Protein AF-A0AAN6HBA6-F1 (afdb_monomer)

Mean predicted aligned error: 12.57 Å

pLDDT: mean 77.85, std 17.07, range [45.41, 97.38]

Radius of gyration: 18.63 Å; Cα contacts (8 Å, |Δi|>4): 4; chains: 1; bounding box: 36×38×42 Å

InterPro domains:
  IPR018943 Oligosaccaryltransferase [PF10215] (1-33)
  IPR036330 Oligosaccharyltransferase subunit ost4p superfamily [SSF103464] (1-35)
  IPR051307 Dolichyl-diphosphooligosaccharide--protein glycosyltransferase subunit 4 [PTHR48164] (1-43)

Sequence (56 aa):
MISDASLYSLAVFLGSAAMLLIVLYHFLEINAKEDNKAVVSEERKADALPQQKGGR

Organism: NCBI:txid329885

Secondary structure (DSSP, 8-state):
---HHHHHHHHHHHHHHHHHHHHHHHHHHHHS-GGGTTTTHHHHHHHTS-------

Foldseek 3Di:
DQDPVNVVVVCVVVVVVVVVVVVVVVVCLVPDDPPPVPDPPVVVVVVPDPPPPDDD

Solvent-accessible surface area (backbone atoms only — not comparable to full-atom values): 3602 Å² total; per-residue (Å²): 128,88,48,70,69,59,54,51,52,49,49,53,51,52,50,53,50,50,54,52,51,52,53,49,49,54,53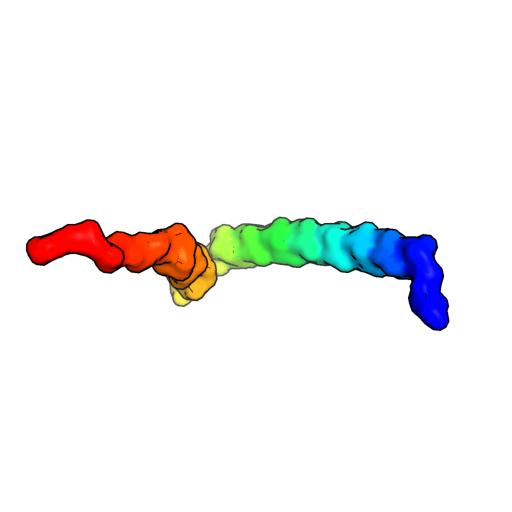,51,60,72,70,48,67,80,90,64,77,65,73,68,71,53,57,57,57,60,71,70,52,78,81,88,78,84,80,134

Structure (mmCIF, N/CA/C/O backbone):
data_AF-A0AAN6HBA6-F1
#
_entry.id   AF-A0AAN6HBA6-F1
#
loop_
_atom_site.group_PDB
_atom_site.id
_atom_site.type_symbol
_atom_site.label_atom_id
_atom_site.label_alt_id
_atom_site.label_comp_id
_atom_site.label_asym_id
_atom_site.label_entity_id
_atom_site.label_seq_id
_atom_site.pdbx_PDB_ins_code
_atom_site.Cartn_x
_atom_site.Cartn_y
_atom_site.Cartn_z
_atom_site.occupancy
_atom_site.B_iso_or_equiv
_atom_site.auth_seq_id
_atom_site.auth_comp_id
_atom_site.auth_asym_id
_atom_site.auth_atom_id
_atom_site.pdbx_PDB_model_num
ATOM 1 N N . MET A 1 1 ? 23.068 -0.645 -12.521 1.00 61.75 1 MET A N 1
ATOM 2 C CA . MET A 1 1 ? 22.308 0.572 -12.171 1.00 61.75 1 MET A CA 1
ATOM 3 C C . MET A 1 1 ? 20.840 0.246 -12.314 1.00 61.75 1 MET A C 1
ATOM 5 O O . MET A 1 1 ? 20.471 -0.350 -13.319 1.00 61.75 1 MET A O 1
ATOM 9 N N . ILE A 1 2 ? 20.037 0.558 -11.300 1.00 82.38 2 ILE A N 1
ATOM 10 C CA . ILE A 1 2 ? 18.580 0.560 -11.445 1.00 82.38 2 ILE A CA 1
ATOM 11 C C . ILE A 1 2 ? 18.229 1.593 -12.529 1.00 82.38 2 ILE A C 1
ATOM 13 O O . ILE A 1 2 ? 18.857 2.650 -12.567 1.00 82.38 2 ILE A O 1
ATOM 17 N N . SER A 1 3 ? 17.340 1.268 -13.469 1.00 88.69 3 SER A N 1
ATOM 18 C CA . SER A 1 3 ? 16.994 2.212 -14.540 1.00 88.69 3 SER A CA 1
ATOM 19 C C . SER A 1 3 ? 15.976 3.230 -14.035 1.00 88.69 3 SER A C 1
ATOM 21 O O . SER A 1 3 ? 15.163 2.919 -13.157 1.00 88.69 3 SER A O 1
ATOM 23 N N . ASP A 1 4 ? 15.966 4.424 -14.621 1.00 89.69 4 ASP A N 1
ATOM 24 C CA . ASP A 1 4 ? 15.009 5.476 -14.259 1.00 89.69 4 ASP A CA 1
ATOM 25 C C . ASP A 1 4 ? 13.557 4.994 -14.368 1.00 89.69 4 ASP A C 1
ATOM 27 O O . ASP A 1 4 ? 12.720 5.322 -13.530 1.00 89.69 4 ASP A O 1
ATOM 31 N N . ALA A 1 5 ? 13.270 4.118 -15.337 1.00 89.94 5 ALA A N 1
ATOM 32 C CA . ALA A 1 5 ? 11.956 3.506 -15.502 1.00 89.94 5 ALA A CA 1
ATOM 33 C C . ALA A 1 5 ? 11.549 2.644 -14.293 1.00 89.94 5 ALA A C 1
ATOM 35 O O . ALA A 1 5 ? 10.414 2.724 -13.822 1.00 89.94 5 ALA A O 1
ATOM 36 N N . SER A 1 6 ? 12.474 1.845 -13.754 1.00 90.69 6 SER A N 1
ATOM 37 C CA . SER A 1 6 ? 12.208 1.043 -12.552 1.00 90.69 6 SER A CA 1
ATOM 38 C C . SER A 1 6 ? 12.063 1.895 -11.288 1.00 90.69 6 SER A C 1
ATOM 40 O O . SER A 1 6 ? 11.229 1.585 -10.440 1.00 90.69 6 SER A O 1
ATOM 42 N N . LEU A 1 7 ? 12.80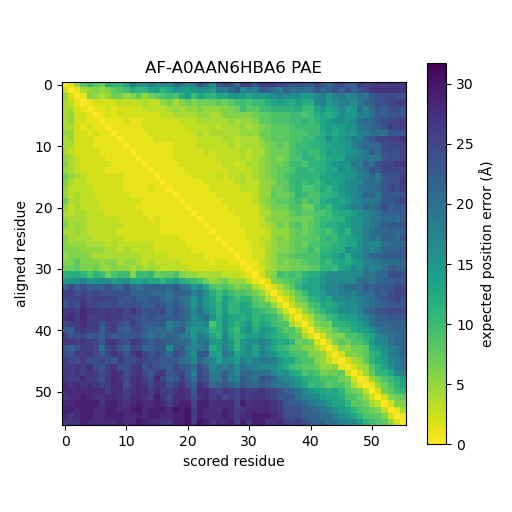6 3.000 -11.185 1.00 93.38 7 LEU A N 1
ATOM 43 C CA . LEU A 1 7 ? 12.724 3.929 -10.056 1.00 93.38 7 LEU A CA 1
ATOM 44 C C . LEU A 1 7 ? 11.404 4.720 -10.083 1.00 93.38 7 LEU A C 1
ATOM 46 O O . LEU A 1 7 ? 10.737 4.844 -9.059 1.00 93.38 7 LEU A O 1
ATOM 50 N N . TYR A 1 8 ? 10.972 5.158 -11.268 1.00 94.38 8 TYR A N 1
ATOM 51 C CA . TYR A 1 8 ? 9.667 5.783 -11.486 1.00 94.38 8 TYR A CA 1
ATOM 52 C C . TYR A 1 8 ? 8.510 4.835 -11.147 1.00 94.38 8 TYR A C 1
ATOM 54 O O . TYR A 1 8 ? 7.601 5.205 -10.407 1.00 94.38 8 TYR A O 1
ATOM 62 N N . SER A 1 9 ? 8.564 3.590 -11.631 1.00 93.31 9 SER A N 1
ATOM 63 C CA . SER A 1 9 ? 7.546 2.579 -11.327 1.00 93.31 9 SER A CA 1
ATOM 64 C C . SER A 1 9 ? 7.453 2.296 -9.826 1.00 93.31 9 SER A C 1
ATOM 66 O O . SER A 1 9 ? 6.350 2.255 -9.276 1.00 93.31 9 SER A O 1
ATOM 68 N N . LEU A 1 10 ? 8.598 2.186 -9.145 1.00 94.75 10 LEU A N 1
ATOM 69 C CA . LEU A 1 10 ? 8.646 2.009 -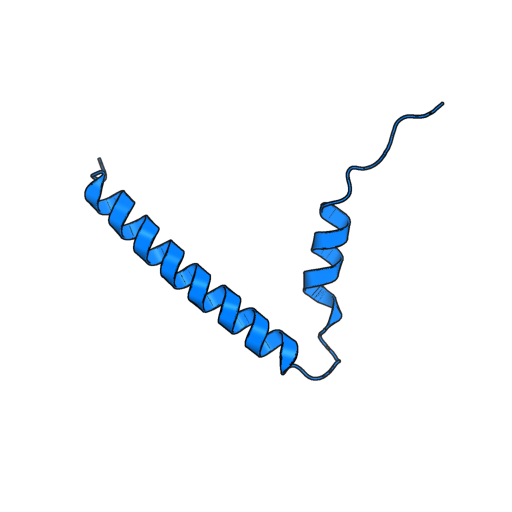7.697 1.00 94.75 10 LEU A CA 1
ATOM 70 C C . LEU A 1 10 ? 8.062 3.216 -6.952 1.00 94.75 10 LEU A C 1
ATOM 72 O O . LEU A 1 10 ? 7.309 3.031 -5.999 1.00 94.75 10 LEU A O 1
ATOM 76 N N . ALA A 1 11 ? 8.362 4.439 -7.395 1.00 95.62 11 ALA A N 1
ATOM 77 C CA . ALA A 1 11 ? 7.831 5.660 -6.796 1.00 95.62 11 ALA A CA 1
ATOM 78 C C . ALA A 1 11 ? 6.303 5.749 -6.927 1.00 95.62 11 ALA A C 1
ATOM 80 O O . ALA A 1 11 ? 5.623 6.080 -5.957 1.00 95.62 11 ALA A O 1
ATOM 81 N N . VAL A 1 12 ? 5.749 5.403 -8.093 1.00 96.25 12 VAL A N 1
ATOM 82 C CA . VAL A 1 12 ? 4.293 5.364 -8.304 1.00 96.25 12 VAL A CA 1
ATOM 83 C C . VAL A 1 12 ? 3.647 4.288 -7.431 1.00 96.25 12 VAL A C 1
ATOM 85 O O . VAL A 1 12 ? 2.644 4.557 -6.768 1.00 96.25 12 VAL A O 1
ATOM 88 N N . PHE A 1 13 ? 4.237 3.092 -7.373 1.00 96.75 13 PHE A N 1
ATOM 89 C CA . PHE A 1 13 ? 3.743 2.009 -6.524 1.00 96.75 13 PHE A CA 1
ATOM 90 C C . PHE A 1 13 ? 3.729 2.424 -5.051 1.00 96.75 13 PHE A C 1
ATOM 92 O O . PHE A 1 13 ? 2.681 2.381 -4.407 1.00 96.75 13 PHE A O 1
ATOM 99 N N . LEU A 1 14 ? 4.862 2.906 -4.540 1.00 96.69 14 LEU A N 1
ATOM 100 C CA . LEU A 1 14 ? 5.001 3.305 -3.146 1.00 96.69 14 LEU A CA 1
ATOM 101 C C . LEU A 1 14 ? 4.112 4.505 -2.805 1.00 96.69 14 LEU A C 1
ATOM 103 O O . LEU A 1 14 ? 3.498 4.519 -1.743 1.00 96.69 14 LEU A O 1
ATOM 107 N N . GLY A 1 15 ? 3.993 5.481 -3.706 1.00 97.31 15 GLY A N 1
ATOM 108 C CA . GLY A 1 15 ? 3.113 6.635 -3.530 1.00 97.31 15 GLY A CA 1
ATOM 109 C C . GLY A 1 15 ? 1.638 6.239 -3.460 1.00 97.31 15 GLY A C 1
ATOM 110 O O . GLY A 1 15 ? 0.916 6.699 -2.577 1.00 97.31 15 GLY A O 1
ATOM 111 N N . SER A 1 16 ? 1.192 5.335 -4.336 1.00 96.69 16 SER A N 1
ATOM 112 C CA . SER A 1 16 ? -0.183 4.820 -4.301 1.00 96.69 16 SER A CA 1
ATOM 113 C C . SER A 1 16 ? -0.458 3.979 -3.048 1.00 96.69 16 SER A C 1
ATOM 115 O O . SER A 1 16 ? -1.492 4.159 -2.404 1.00 96.69 16 SER A O 1
ATOM 117 N N . ALA A 1 17 ? 0.495 3.138 -2.631 1.00 97.38 17 ALA A N 1
ATOM 118 C CA . ALA A 1 17 ? 0.413 2.381 -1.386 1.00 97.38 17 ALA A CA 1
ATOM 119 C C . ALA A 1 17 ? 0.360 3.308 -0.159 1.00 97.38 17 ALA A C 1
ATOM 121 O O . ALA A 1 17 ? -0.458 3.097 0.733 1.00 97.38 17 ALA A O 1
ATOM 122 N N . ALA A 1 18 ? 1.169 4.372 -0.135 1.00 97.31 18 ALA A N 1
ATOM 123 C CA . ALA A 1 18 ? 1.148 5.371 0.929 1.00 97.31 18 ALA A CA 1
ATOM 124 C C . ALA A 1 18 ? -0.207 6.088 1.013 1.00 97.31 18 ALA A C 1
ATOM 126 O O . ALA A 1 18 ? -0.748 6.223 2.107 1.00 97.31 18 ALA A O 1
ATOM 127 N N . MET A 1 19 ? -0.796 6.482 -0.121 1.00 97.25 19 MET A N 1
ATOM 128 C CA . MET A 1 19 ? -2.132 7.091 -0.141 1.00 97.25 19 MET A CA 1
ATOM 129 C C . MET A 1 19 ? -3.199 6.160 0.452 1.00 97.25 19 MET A C 1
ATOM 131 O O . MET A 1 19 ? -4.017 6.607 1.256 1.00 97.25 19 MET A O 1
ATOM 135 N N . LEU A 1 20 ? -3.157 4.861 0.133 1.00 96.50 20 LEU A N 1
ATOM 136 C CA . LEU A 1 20 ? -4.066 3.871 0.722 1.00 96.50 20 LEU A CA 1
ATOM 137 C C . LEU A 1 20 ? -3.862 3.723 2.236 1.00 96.50 20 LEU A C 1
ATOM 139 O O . LEU A 1 20 ? -4.837 3.706 2.986 1.00 96.50 20 LEU A O 1
ATOM 143 N N . LEU A 1 21 ? -2.609 3.656 2.696 1.00 94.50 21 LEU A N 1
ATOM 144 C CA . LEU A 1 21 ? -2.283 3.537 4.120 1.00 94.50 21 LEU A CA 1
ATOM 145 C C . LEU A 1 21 ? -2.703 4.776 4.925 1.00 94.50 21 LEU A C 1
ATOM 147 O O . LEU A 1 21 ? -3.164 4.629 6.054 1.00 94.50 21 LEU A O 1
ATOM 151 N N . ILE A 1 22 ? -2.596 5.980 4.355 1.00 94.50 22 ILE A N 1
ATOM 152 C CA . ILE A 1 22 ? -3.032 7.228 5.003 1.00 94.50 22 ILE A CA 1
ATOM 153 C C . ILE A 1 22 ? -4.551 7.233 5.207 1.00 94.50 22 ILE A C 1
ATOM 155 O O . ILE A 1 22 ? -5.026 7.535 6.302 1.00 94.50 22 ILE A O 1
ATOM 159 N N . VAL A 1 23 ? -5.319 6.868 4.177 1.00 95.50 23 VAL A N 1
ATOM 160 C CA . VAL A 1 23 ? -6.785 6.788 4.278 1.00 95.50 23 VAL A CA 1
ATOM 161 C C . VAL A 1 23 ? -7.199 5.704 5.271 1.00 95.50 23 VAL A C 1
ATOM 163 O O . VAL A 1 23 ? -8.077 5.939 6.099 1.00 95.50 23 VAL A O 1
ATOM 166 N N . LEU A 1 24 ? -6.540 4.541 5.235 1.00 95.06 24 LEU A N 1
ATOM 167 C CA . LEU A 1 24 ? -6.788 3.456 6.181 1.00 95.06 24 LEU A CA 1
ATOM 168 C C . LEU A 1 24 ? -6.508 3.891 7.623 1.00 95.06 24 LEU A C 1
ATOM 170 O O . LEU A 1 24 ? -7.325 3.627 8.500 1.00 95.06 24 LEU A O 1
ATOM 174 N N . TYR A 1 25 ? -5.393 4.581 7.870 1.00 91.56 25 TYR A N 1
ATOM 175 C CA . TYR A 1 25 ? -5.075 5.129 9.188 1.00 91.56 25 TYR A CA 1
ATOM 176 C C . TYR A 1 25 ? -6.191 6.055 9.679 1.00 91.56 25 TYR A C 1
ATOM 178 O O . TYR A 1 25 ? -6.688 5.866 10.784 1.00 91.56 25 TYR A O 1
ATOM 186 N N . HIS A 1 26 ? -6.643 6.995 8.84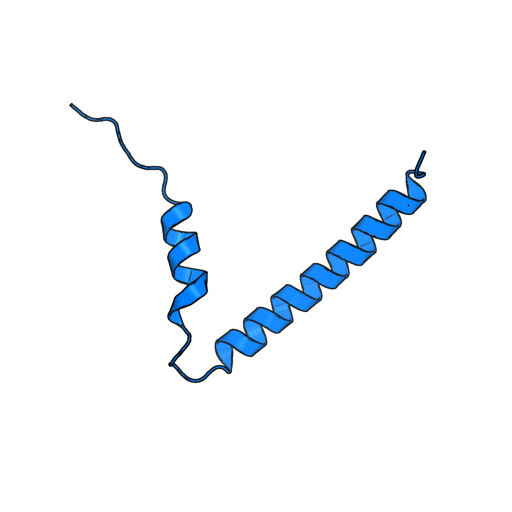4 1.00 89.31 26 HIS A N 1
ATOM 187 C CA . HIS A 1 26 ? -7.694 7.938 9.227 1.00 89.31 26 HIS A CA 1
ATOM 188 C C . HIS A 1 26 ? -9.032 7.238 9.493 1.00 89.31 26 HIS A C 1
ATOM 190 O O . HIS A 1 26 ? -9.745 7.564 10.440 1.00 89.31 26 HIS A O 1
ATOM 196 N N . PHE A 1 27 ? -9.351 6.224 8.688 1.00 90.81 27 PHE A N 1
ATOM 197 C CA . PHE A 1 27 ? -10.521 5.386 8.905 1.00 90.81 27 PHE A CA 1
ATOM 198 C C . PHE A 1 27 ? -10.451 4.654 10.252 1.00 90.81 27 PHE A C 1
ATOM 200 O O . PHE A 1 27 ? -11.417 4.679 11.012 1.00 90.81 27 PHE A O 1
ATOM 207 N N . LEU A 1 28 ? -9.318 4.029 10.578 1.00 90.06 28 LEU A N 1
ATOM 208 C CA . LEU A 1 28 ? -9.137 3.317 11.845 1.00 90.06 28 LEU A CA 1
ATOM 209 C C . LEU A 1 28 ? -9.114 4.271 13.049 1.00 90.06 28 LEU A C 1
ATOM 211 O O . LEU A 1 28 ? -9.726 3.961 14.065 1.00 90.06 28 LEU A O 1
ATOM 215 N N . GLU A 1 29 ? -8.470 5.432 12.929 1.00 85.44 29 GLU A N 1
ATOM 216 C CA . GLU A 1 29 ? -8.381 6.460 13.977 1.00 85.44 29 GLU A CA 1
ATOM 217 C C . GLU A 1 29 ? -9.762 7.003 14.364 1.00 85.44 29 GLU A C 1
ATOM 219 O O . GLU A 1 29 ? -10.048 7.163 15.547 1.00 85.44 29 GLU A O 1
ATOM 224 N N . ILE A 1 30 ? -10.643 7.237 13.387 1.00 85.75 30 ILE A N 1
ATOM 225 C CA . ILE A 1 30 ? -12.006 7.730 13.643 1.00 85.75 30 ILE A CA 1
ATOM 226 C C . ILE A 1 30 ? -12.893 6.653 14.280 1.00 85.75 30 ILE A C 1
ATOM 228 O O . ILE A 1 30 ? -13.748 6.969 15.103 1.00 85.75 30 ILE A O 1
ATOM 232 N N . ASN A 1 31 ? -12.725 5.390 13.885 1.00 86.56 31 ASN A N 1
ATOM 233 C CA . ASN A 1 31 ? -13.559 4.287 14.373 1.00 86.56 31 ASN A CA 1
ATOM 234 C C . ASN A 1 31 ? -13.032 3.652 15.671 1.00 86.56 31 ASN A C 1
ATOM 236 O O . ASN A 1 31 ? -13.735 2.852 16.294 1.00 86.56 31 ASN A O 1
ATOM 240 N N . ALA A 1 32 ? -11.809 3.980 16.089 1.00 84.69 32 ALA A N 1
ATOM 241 C CA . ALA A 1 32 ? -11.281 3.571 17.377 1.00 84.69 32 ALA A CA 1
ATOM 242 C C . ALA A 1 32 ? -12.086 4.228 18.509 1.00 84.69 32 ALA A C 1
ATOM 244 O O . ALA A 1 32 ? -12.307 5.438 18.532 1.00 84.69 32 ALA A O 1
ATOM 245 N N . LYS A 1 33 ? -12.531 3.411 19.469 1.00 76.94 33 LYS A N 1
ATOM 246 C CA . LYS A 1 33 ? -13.140 3.900 20.713 1.00 76.94 33 LYS A CA 1
ATOM 247 C C . LYS A 1 33 ? -12.083 4.685 21.502 1.00 76.94 33 LYS A C 1
ATOM 249 O O . LYS A 1 33 ? -10.893 4.420 21.347 1.00 76.94 33 LYS A O 1
ATOM 254 N N . GLU A 1 34 ? -12.529 5.655 22.298 1.00 66.94 34 GLU A N 1
ATOM 255 C CA . GLU A 1 34 ? -11.770 6.826 22.787 1.00 66.94 34 GLU A CA 1
ATOM 256 C C . GLU A 1 34 ? -10.409 6.560 23.468 1.00 66.94 34 GLU A C 1
ATOM 258 O O . GLU A 1 34 ? -9.609 7.483 23.607 1.00 66.94 34 GLU A O 1
ATOM 263 N N . ASP A 1 35 ? -10.088 5.312 23.798 1.00 61.56 35 ASP A N 1
ATOM 264 C CA . ASP A 1 35 ? -8.876 4.890 24.504 1.00 61.56 35 ASP A CA 1
ATOM 265 C C . ASP A 1 35 ? -7.556 5.162 23.741 1.00 61.56 35 ASP A C 1
ATOM 267 O O . ASP A 1 35 ? -6.487 5.111 24.342 1.00 61.56 35 ASP A O 1
ATOM 271 N N . ASN A 1 36 ? -7.591 5.451 22.429 1.00 58.53 36 ASN A N 1
ATOM 272 C CA . ASN A 1 36 ? -6.388 5.612 21.582 1.00 58.53 36 ASN A CA 1
ATOM 273 C C . ASN A 1 36 ? -6.287 6.944 20.809 1.00 58.53 36 ASN A C 1
ATOM 275 O O . ASN A 1 36 ? -5.366 7.129 20.013 1.00 58.53 36 ASN A O 1
ATOM 279 N N . LYS A 1 37 ? -7.190 7.907 21.038 1.00 57.66 37 LYS A N 1
ATOM 280 C CA . LYS A 1 37 ? -7.289 9.141 20.226 1.00 57.66 37 LYS A CA 1
ATOM 281 C C . LYS A 1 37 ? -6.094 10.108 20.367 1.00 57.66 37 LYS A C 1
ATOM 283 O O . LYS A 1 37 ? -5.981 11.056 19.594 1.00 57.66 37 LYS A O 1
ATOM 288 N N . ALA A 1 38 ? -5.212 9.900 21.345 1.00 57.16 38 ALA A N 1
ATOM 289 C CA . ALA A 1 38 ? -4.207 10.890 21.746 1.00 57.16 38 ALA A CA 1
ATOM 290 C C . ALA A 1 38 ? -2.778 10.652 21.216 1.00 57.16 38 ALA A C 1
ATOM 292 O O . ALA A 1 38 ? -1.957 11.559 21.298 1.00 57.16 38 ALA A O 1
ATOM 293 N N . VAL A 1 39 ? -2.448 9.473 20.680 1.00 58.50 39 VAL A N 1
ATOM 294 C CA . VAL A 1 39 ? -1.033 9.040 20.659 1.00 58.50 39 VAL A CA 1
ATOM 295 C C . VAL A 1 39 ? -0.214 9.579 19.475 1.00 58.50 39 VAL A C 1
ATOM 297 O O . VAL A 1 39 ? 0.986 9.739 19.596 1.00 58.50 39 VAL A O 1
ATOM 300 N N . VAL A 1 40 ? -0.804 9.905 18.320 1.00 59.94 40 VAL A N 1
ATOM 301 C CA . VAL A 1 40 ? 0.012 10.178 17.105 1.00 59.94 40 VAL A CA 1
ATOM 302 C C . VAL A 1 40 ? -0.165 11.593 16.538 1.00 59.94 40 VAL A C 1
ATOM 304 O O . VAL A 1 40 ? 0.720 12.123 15.855 1.00 59.94 40 VAL A O 1
ATOM 307 N N . SER A 1 41 ? -1.301 12.228 16.821 1.00 60.03 41 SER A N 1
ATOM 308 C CA . SER A 1 41 ? -1.659 13.540 16.270 1.00 60.03 41 SER A CA 1
ATOM 309 C C . SER A 1 41 ? -1.189 14.711 17.146 1.00 60.03 41 SER A C 1
ATOM 311 O O . SER A 1 41 ? -0.923 15.788 16.616 1.00 60.03 41 SER A O 1
ATOM 313 N N . GLU A 1 42 ? -1.031 14.506 18.456 1.00 59.25 42 GLU A N 1
ATOM 314 C CA . GLU A 1 42 ? -0.533 15.518 19.405 1.00 59.25 42 GLU A CA 1
ATOM 315 C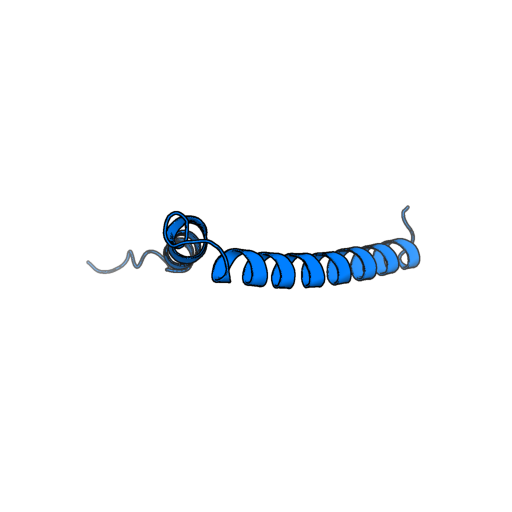 C . GLU A 1 42 ? 1.007 15.588 19.419 1.00 59.25 42 GLU A C 1
ATOM 317 O O . GLU A 1 42 ? 1.567 16.679 19.322 1.00 59.25 42 GLU A O 1
ATOM 322 N N . GLU A 1 43 ? 1.708 14.445 19.417 1.00 57.09 43 GLU A N 1
ATOM 323 C CA . GLU A 1 43 ? 3.186 14.399 19.397 1.00 57.09 43 GLU A CA 1
ATOM 324 C C . GLU A 1 43 ? 3.782 15.080 18.153 1.00 57.09 43 GLU A C 1
ATOM 326 O O . GLU A 1 43 ? 4.729 15.857 18.257 1.00 57.09 43 GLU A O 1
ATOM 331 N N 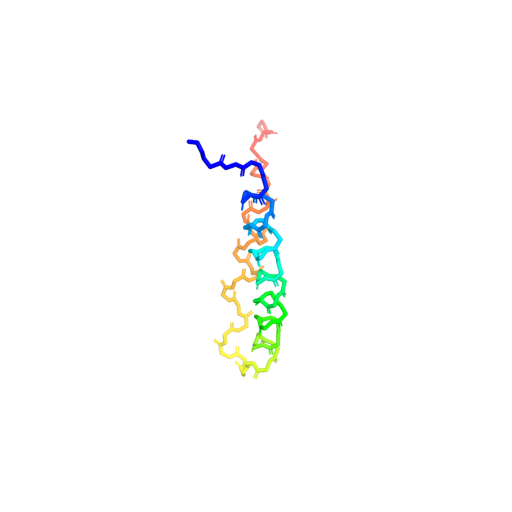. ARG A 1 44 ? 3.168 14.906 16.972 1.00 63.28 44 ARG A N 1
ATOM 332 C CA . ARG A 1 44 ? 3.617 15.591 15.744 1.00 63.28 44 ARG A CA 1
ATOM 333 C C . ARG A 1 44 ? 3.321 17.094 15.727 1.00 63.28 44 ARG A C 1
ATOM 335 O O . ARG A 1 44 ? 4.027 17.835 15.048 1.00 63.28 44 ARG A O 1
ATOM 342 N N . LYS A 1 45 ? 2.300 17.563 16.457 1.00 59.31 45 LYS A N 1
ATOM 343 C CA . LYS A 1 45 ? 2.040 19.005 16.635 1.00 59.31 45 LYS A CA 1
ATOM 344 C C . LYS A 1 45 ? 3.083 19.643 17.556 1.00 59.31 45 LYS A C 1
ATOM 346 O O . LYS A 1 45 ? 3.444 20.792 17.323 1.00 59.31 45 LYS A O 1
ATOM 351 N N . ALA A 1 46 ? 3.579 18.904 18.551 1.00 59.53 46 ALA A N 1
ATOM 352 C CA . ALA A 1 46 ? 4.630 19.362 19.456 1.00 59.53 46 ALA A CA 1
ATOM 353 C C . ALA A 1 46 ? 6.000 19.485 18.757 1.00 59.53 46 ALA A C 1
ATOM 355 O O . ALA A 1 46 ? 6.691 20.480 18.962 1.00 59.53 46 ALA A O 1
ATOM 356 N N . ASP A 1 47 ? 6.348 18.545 17.872 1.00 61.62 47 ASP A N 1
ATOM 357 C CA . ASP A 1 47 ? 7.610 18.568 17.107 1.00 61.62 47 ASP A CA 1
ATOM 358 C C . ASP A 1 47 ? 7.646 19.616 15.977 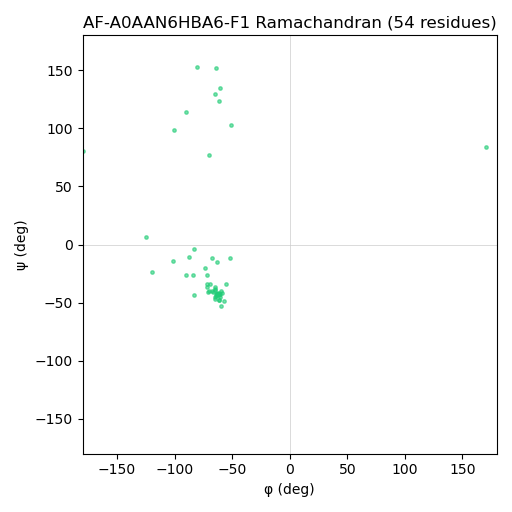1.00 61.62 47 ASP A C 1
ATOM 360 O O . ASP A 1 47 ? 8.718 20.017 15.524 1.00 61.62 47 ASP A O 1
ATOM 364 N N . ALA A 1 48 ? 6.484 20.090 15.514 1.00 61.50 48 ALA A N 1
ATOM 365 C CA . ALA A 1 48 ? 6.384 21.107 14.463 1.00 61.50 48 ALA A CA 1
ATOM 366 C C . ALA A 1 48 ? 6.526 22.555 14.977 1.00 61.50 48 ALA A C 1
ATOM 368 O O . ALA A 1 48 ? 6.531 23.491 14.173 1.00 61.50 48 ALA A O 1
ATOM 369 N N . LEU A 1 49 ? 6.635 22.763 16.295 1.00 62.97 49 LEU A N 1
ATOM 370 C CA . LEU A 1 49 ? 6.875 24.081 16.880 1.00 62.97 49 LEU A CA 1
ATOM 371 C C . LEU A 1 49 ? 8.390 24.319 17.004 1.00 62.97 49 LEU A C 1
ATOM 373 O O . LEU A 1 49 ? 9.049 23.649 17.802 1.00 62.97 49 LEU A O 1
ATOM 377 N N . PRO A 1 50 ? 8.982 25.280 16.269 1.00 59.97 50 PRO A N 1
ATOM 378 C CA . PRO A 1 50 ? 10.359 25.670 16.529 1.00 59.97 50 PRO A CA 1
ATOM 379 C C . PRO A 1 50 ? 10.448 26.219 17.957 1.00 59.97 50 PRO A C 1
ATOM 381 O O . PRO A 1 50 ? 9.743 27.164 18.310 1.00 59.97 50 PRO A O 1
ATOM 384 N N . GLN A 1 51 ? 11.318 25.622 18.778 1.00 63.22 51 GLN A N 1
ATOM 385 C CA . GLN A 1 51 ? 11.69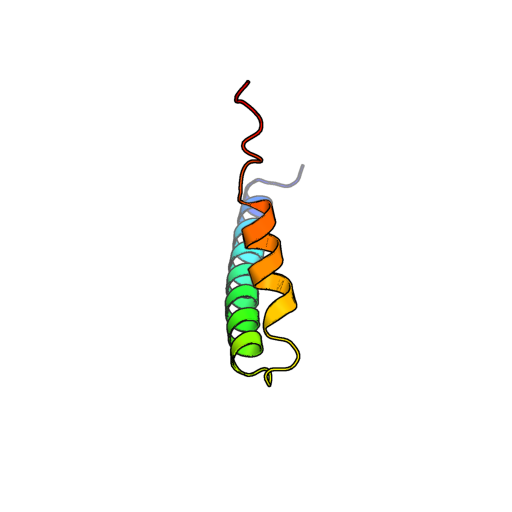4 26.132 20.097 1.00 63.22 51 GLN A CA 1
ATOM 386 C C . GLN A 1 51 ? 12.097 27.605 19.948 1.00 63.22 51 GLN A C 1
ATOM 388 O O . GLN A 1 51 ? 13.192 27.913 19.473 1.00 63.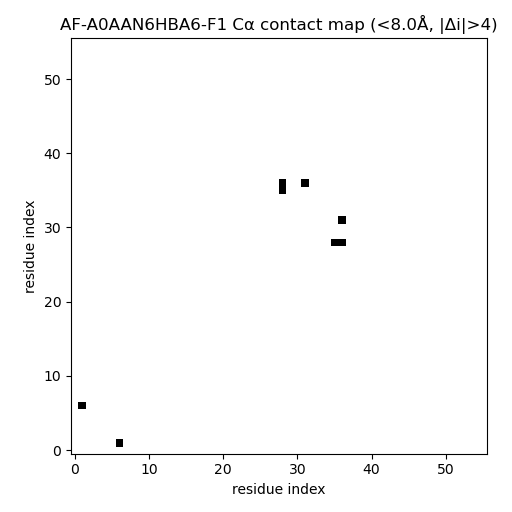22 51 GLN A O 1
ATOM 393 N N . GLN A 1 52 ? 11.209 28.525 20.332 1.00 57.56 52 GLN A N 1
ATOM 394 C CA . GLN A 1 52 ? 11.488 29.954 20.374 1.00 57.56 52 GLN A CA 1
ATOM 395 C C . GLN A 1 52 ? 12.466 30.222 21.524 1.00 57.56 52 GLN A C 1
ATOM 397 O O . GLN A 1 52 ? 12.097 30.676 22.603 1.00 57.56 52 GLN A O 1
ATOM 402 N N . LYS A 1 53 ? 13.742 29.905 21.304 1.00 56.75 53 LYS A N 1
ATOM 403 C CA . LYS A 1 53 ? 14.844 30.290 22.178 1.00 56.75 53 LYS A CA 1
ATOM 404 C C . LYS A 1 53 ? 15.542 31.491 21.556 1.00 56.75 53 LYS A C 1
ATOM 406 O O . LYS A 1 53 ? 16.367 31.347 20.660 1.00 56.75 53 LYS A O 1
ATOM 411 N N . GLY A 1 54 ? 15.209 32.680 22.045 1.00 51.66 54 GLY A N 1
ATOM 412 C CA . GLY A 1 54 ? 15.907 33.902 21.660 1.00 51.66 54 GLY A CA 1
ATOM 413 C C . GLY A 1 54 ? 15.215 35.159 22.158 1.00 51.66 54 GLY A C 1
ATOM 414 O O . GLY A 1 54 ? 14.477 35.790 21.412 1.00 51.66 54 GLY A O 1
ATOM 415 N N . GLY A 1 55 ? 15.476 35.542 23.406 1.00 52.56 55 GLY A N 1
ATOM 416 C CA . GLY A 1 55 ? 15.012 36.821 23.932 1.00 52.56 55 GLY A CA 1
ATOM 417 C C . GLY A 1 55 ? 15.429 37.045 25.376 1.00 52.56 55 GLY A C 1
ATOM 418 O O . GLY A 1 55 ? 14.621 36.794 26.252 1.00 52.56 55 GLY A O 1
ATOM 419 N N . ARG A 1 56 ? 16.690 37.473 25.537 1.00 45.41 56 ARG A N 1
ATOM 420 C CA . ARG A 1 56 ? 17.285 38.245 26.648 1.00 45.41 56 ARG A CA 1
ATOM 421 C C . ARG A 1 56 ? 16.813 37.966 28.075 1.00 45.41 56 ARG A C 1
ATOM 423 O O . ARG A 1 56 ? 15.693 38.385 28.423 1.00 45.41 56 ARG A O 1
#